Protein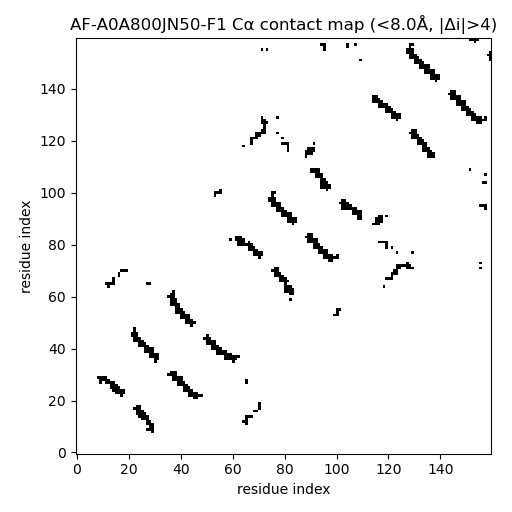 AF-A0A800JN50-F1 (afdb_monomer)

Structure (mmCIF, N/CA/C/O backbone):
data_AF-A0A800JN50-F1
#
_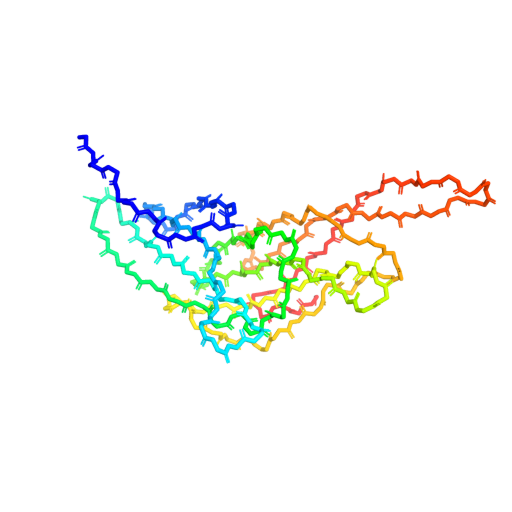entry.id   AF-A0A800JN50-F1
#
loop_
_atom_site.group_PDB
_atom_site.id
_atom_site.type_symbol
_atom_site.label_atom_id
_atom_site.label_alt_id
_atom_site.label_comp_id
_atom_site.label_asym_id
_atom_site.label_entity_id
_atom_site.label_seq_id
_atom_site.pdbx_PDB_ins_code
_atom_site.Cartn_x
_atom_site.Cartn_y
_atom_site.Cartn_z
_atom_site.occupancy
_atom_site.B_iso_or_equiv
_atom_site.auth_seq_id
_atom_site.auth_comp_id
_atom_site.auth_asym_id
_atom_site.auth_atom_id
_atom_site.pdbx_PDB_model_num
ATOM 1 N N . MET A 1 1 ? -18.876 20.466 10.904 1.00 34.19 1 MET A N 1
ATOM 2 C CA . MET A 1 1 ? -17.703 20.991 10.174 1.00 34.19 1 MET A CA 1
ATOM 3 C C . MET A 1 1 ? -16.482 20.640 11.013 1.00 34.19 1 MET A C 1
ATOM 5 O O . MET A 1 1 ? -16.333 21.208 12.085 1.00 34.19 1 MET A O 1
ATOM 9 N N . HIS A 1 2 ? -15.712 19.617 10.631 1.00 40.81 2 HIS A N 1
ATOM 10 C CA . HIS A 1 2 ? -14.492 19.256 11.362 1.00 40.81 2 HIS A CA 1
ATOM 11 C C . HIS A 1 2 ? -13.412 20.302 11.062 1.00 40.81 2 HIS A C 1
ATOM 13 O O . HIS A 1 2 ? -13.199 20.642 9.900 1.00 40.81 2 HIS A O 1
ATOM 19 N N . GLN A 1 3 ? -12.790 20.852 12.107 1.00 30.75 3 GLN A N 1
ATOM 20 C CA . GLN A 1 3 ? -11.664 21.777 11.963 1.00 30.75 3 GLN A CA 1
ATOM 21 C C . GLN A 1 3 ? -10.486 21.074 11.266 1.00 30.75 3 GLN A C 1
ATOM 23 O O . GLN A 1 3 ? -10.271 19.883 11.505 1.00 30.75 3 GLN A O 1
ATOM 28 N N . PRO A 1 4 ? -9.708 21.778 10.424 1.00 38.72 4 PRO A N 1
ATOM 29 C CA . PRO A 1 4 ? -8.518 21.203 9.818 1.00 38.72 4 PRO A CA 1
ATOM 30 C C . PRO A 1 4 ? -7.469 20.943 10.904 1.00 38.72 4 PRO A C 1
ATOM 32 O O . PRO A 1 4 ? -6.980 21.870 11.545 1.00 38.72 4 PRO A O 1
ATOM 35 N N . SER A 1 5 ? -7.111 19.677 11.113 1.00 47.56 5 SER A N 1
ATOM 36 C CA . SER A 1 5 ? -5.896 19.328 11.845 1.00 47.56 5 SER A CA 1
ATOM 37 C C . SER A 1 5 ? -4.694 19.717 10.987 1.00 47.56 5 SER A C 1
ATOM 39 O O . SER A 1 5 ? -4.564 19.233 9.864 1.00 47.56 5 SER A O 1
ATOM 41 N N . SER A 1 6 ? -3.834 20.598 11.493 1.00 42.84 6 SER A N 1
ATOM 42 C CA . SER A 1 6 ? -2.579 20.960 10.836 1.00 42.84 6 SER A CA 1
ATOM 43 C C . SER A 1 6 ? -1.660 19.739 10.756 1.00 42.84 6 SER A C 1
ATOM 45 O O . SER A 1 6 ? -1.323 19.138 11.779 1.00 42.84 6 SER A O 1
ATOM 47 N N . PHE A 1 7 ? -1.264 19.366 9.541 1.00 53.50 7 PHE A N 1
ATOM 48 C CA . PHE A 1 7 ? -0.287 18.310 9.299 1.00 53.50 7 PHE A CA 1
ATOM 49 C C . PHE A 1 7 ? 1.111 18.940 9.275 1.00 53.50 7 PHE A C 1
ATOM 51 O O . PHE A 1 7 ? 1.531 19.516 8.272 1.00 53.50 7 PHE A O 1
ATOM 58 N N . ASP A 1 8 ? 1.815 18.903 10.408 1.00 48.47 8 ASP A N 1
ATOM 59 C CA . ASP A 1 8 ? 3.177 19.436 10.499 1.00 48.47 8 ASP A CA 1
ATOM 60 C C . ASP A 1 8 ? 4.146 18.614 9.631 1.00 48.47 8 ASP A C 1
ATOM 62 O O . ASP A 1 8 ? 4.445 17.453 9.926 1.00 48.47 8 ASP A O 1
ATOM 66 N N . GLY A 1 9 ? 4.678 19.254 8.584 1.00 44.41 9 GLY A N 1
ATOM 67 C CA . GLY A 1 9 ? 5.861 18.797 7.844 1.00 44.41 9 GLY A CA 1
ATOM 68 C C . GLY A 1 9 ? 5.618 17.978 6.571 1.00 44.41 9 GLY A C 1
ATOM 69 O O . GLY A 1 9 ? 6.562 17.366 6.067 1.00 44.41 9 GLY A O 1
ATOM 70 N N . ASP A 1 10 ? 4.399 17.954 6.030 1.00 49.19 10 ASP A N 1
ATOM 71 C CA . ASP A 1 10 ? 4.051 17.068 4.915 1.00 49.19 10 ASP A CA 1
ATOM 72 C C . ASP A 1 10 ? 4.730 17.447 3.587 1.00 49.19 10 ASP A C 1
ATOM 74 O O . ASP A 1 10 ? 4.344 18.376 2.880 1.00 49.19 10 ASP A O 1
ATOM 78 N N . ARG A 1 11 ? 5.702 16.623 3.182 1.00 48.50 11 ARG A N 1
ATOM 79 C CA . ARG A 1 11 ? 6.005 16.370 1.761 1.00 48.50 11 ARG A CA 1
ATOM 80 C C . ARG A 1 11 ? 5.261 15.134 1.226 1.00 48.50 11 ARG A C 1
ATOM 82 O O . ARG A 1 11 ? 5.630 14.596 0.186 1.00 48.50 11 ARG A O 1
ATOM 89 N N . GLY A 1 12 ? 4.230 14.662 1.932 1.00 54.44 12 GLY A N 1
ATOM 90 C CA . GLY A 1 12 ? 3.439 13.492 1.559 1.00 54.44 12 GLY A CA 1
ATOM 91 C C . GLY A 1 12 ? 2.145 13.873 0.845 1.00 54.44 12 GLY A C 1
ATOM 92 O O . GLY A 1 12 ? 1.345 14.648 1.352 1.00 54.44 12 GLY A O 1
ATOM 93 N N . ARG A 1 13 ? 1.901 13.299 -0.332 1.00 63.53 13 ARG A N 1
ATOM 94 C CA . ARG A 1 13 ? 0.569 13.305 -0.957 1.00 63.53 13 ARG A CA 1
ATOM 95 C C . ARG A 1 13 ? -0.395 12.519 -0.053 1.00 63.53 13 ARG A C 1
ATOM 97 O O . ARG A 1 13 ? -0.112 11.363 0.256 1.00 63.53 13 ARG A O 1
ATOM 104 N N . LEU A 1 14 ? -1.512 13.128 0.337 1.00 74.06 14 LEU A N 1
ATOM 105 C CA . LEU A 1 14 ? -2.569 12.495 1.134 1.00 74.06 14 LEU A CA 1
ATOM 106 C C . LEU A 1 14 ? -3.312 11.422 0.324 1.00 74.06 14 LEU A C 1
ATOM 108 O O . LEU A 1 14 ? -3.547 11.593 -0.873 1.00 74.06 14 LEU A O 1
ATOM 112 N N . TYR A 1 15 ? -3.714 10.337 0.985 1.00 79.62 15 TYR A N 1
ATOM 113 C CA . TYR A 1 15 ? -4.561 9.294 0.404 1.00 79.62 15 TYR A CA 1
ATOM 114 C C . TYR A 1 15 ? -5.738 8.967 1.318 1.00 79.62 15 TYR A C 1
ATOM 116 O O . TYR A 1 15 ? -5.580 8.890 2.539 1.00 79.62 15 TYR A O 1
ATOM 124 N N . VAL A 1 16 ? -6.906 8.754 0.710 1.00 83.56 16 VAL A N 1
ATOM 125 C CA . VAL A 1 16 ? -8.137 8.362 1.399 1.00 83.56 16 VAL A CA 1
ATOM 126 C C . VAL A 1 16 ? -8.676 7.076 0.789 1.00 83.56 16 VAL A C 1
ATOM 128 O O . VAL A 1 16 ? -8.695 6.928 -0.432 1.00 83.56 16 VAL A O 1
ATOM 131 N N . THR A 1 17 ? -9.101 6.139 1.636 1.00 84.75 17 THR A N 1
ATOM 132 C CA . THR A 1 17 ? -9.757 4.897 1.200 1.00 84.75 17 THR A CA 1
ATOM 133 C C . THR A 1 17 ? -10.814 4.451 2.197 1.00 84.75 17 THR A C 1
ATOM 135 O O . THR A 1 17 ? -10.694 4.715 3.397 1.00 84.75 17 THR A O 1
ATOM 138 N N . ASP A 1 18 ? -11.837 3.765 1.703 1.00 84.69 18 ASP A N 1
ATOM 139 C CA . ASP A 1 18 ? -12.938 3.266 2.519 1.00 84.69 18 ASP A CA 1
ATOM 140 C C . ASP A 1 18 ? -12.509 2.078 3.385 1.00 84.69 18 ASP A C 1
ATOM 142 O O . A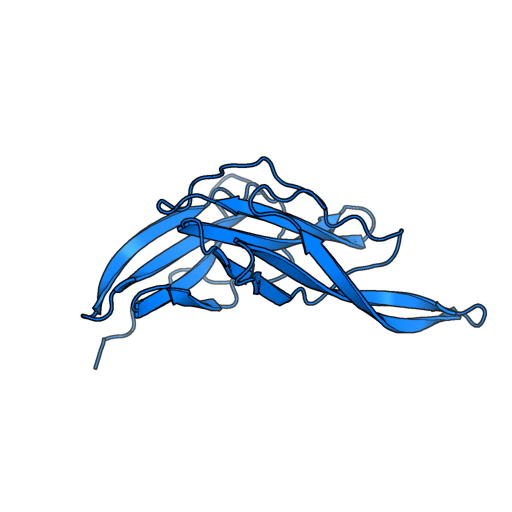SP A 1 18 ? -11.669 1.249 3.012 1.00 84.69 18 ASP A O 1
ATOM 146 N N . VAL A 1 19 ? -13.146 1.953 4.547 1.00 82.50 19 VAL A N 1
ATOM 147 C CA . VAL A 1 19 ? -13.014 0.785 5.421 1.00 82.50 19 VAL A CA 1
ATOM 148 C C . VAL A 1 19 ? -14.227 -0.126 5.233 1.00 82.50 19 VAL A C 1
ATOM 150 O O . VAL A 1 19 ? -15.374 0.320 5.238 1.00 82.50 19 VAL A O 1
ATOM 153 N N . THR A 1 20 ? -13.999 -1.436 5.102 1.00 76.94 20 THR A N 1
ATOM 154 C CA . THR A 1 20 ? -15.093 -2.419 5.080 1.00 76.94 20 THR A CA 1
ATOM 155 C C . THR A 1 20 ? -15.929 -2.309 6.357 1.00 76.94 20 THR A C 1
ATOM 157 O O . THR A 1 20 ? -15.391 -2.409 7.458 1.00 76.94 20 THR A O 1
ATOM 160 N N . GLY A 1 21 ? -17.244 -2.140 6.207 1.00 77.06 21 GLY A N 1
ATOM 161 C CA . GLY A 1 21 ? -18.163 -1.915 7.330 1.00 77.06 21 GLY A CA 1
ATOM 162 C C . GLY A 1 21 ? -18.426 -0.438 7.650 1.00 77.06 21 GLY A C 1
ATOM 163 O O . GLY A 1 21 ? -19.182 -0.161 8.574 1.00 77.06 21 GLY A O 1
ATOM 164 N N . GLY A 1 22 ? -17.853 0.490 6.876 1.00 84.25 22 GLY A N 1
ATOM 165 C CA . GLY A 1 22 ? -18.070 1.932 6.995 1.00 84.25 22 GLY A CA 1
ATOM 166 C C . GLY A 1 22 ? -16.867 2.680 7.571 1.00 84.25 22 GLY A C 1
ATOM 167 O O . GLY A 1 22 ? -15.979 2.090 8.191 1.00 84.25 22 GLY A O 1
ATOM 168 N N . GLY A 1 23 ? -16.855 3.999 7.368 1.00 89.50 23 GLY A N 1
ATOM 169 C CA . GLY A 1 23 ? -15.731 4.865 7.721 1.00 89.50 23 GLY A CA 1
ATOM 170 C C . GLY A 1 23 ? -14.639 4.914 6.645 1.00 89.50 23 GLY A C 1
ATOM 171 O O . GLY A 1 23 ? -14.773 4.324 5.573 1.00 89.50 23 GLY A O 1
ATOM 172 N N . PHE A 1 24 ? -13.550 5.624 6.934 1.00 90.25 24 PHE A N 1
ATOM 173 C CA . PHE A 1 24 ? -12.461 5.872 5.985 1.00 90.25 24 PHE A CA 1
ATOM 174 C C . PHE A 1 24 ? -11.101 5.979 6.685 1.00 90.25 24 PHE A C 1
ATOM 176 O O . PHE A 1 24 ? -11.002 6.244 7.884 1.00 90.25 24 PHE A O 1
ATOM 183 N N . LEU A 1 25 ? -10.032 5.761 5.926 1.00 89.50 25 LEU A N 1
ATOM 184 C CA . LEU A 1 25 ? -8.654 6.005 6.345 1.00 89.50 25 LEU A CA 1
ATOM 185 C C . LEU A 1 25 ? -8.148 7.289 5.700 1.00 89.50 25 LEU A C 1
ATOM 187 O O . LEU A 1 25 ? -8.367 7.488 4.512 1.00 89.50 25 LEU A O 1
ATOM 191 N N . VAL A 1 26 ? -7.417 8.106 6.453 1.00 89.12 26 VAL A N 1
ATOM 192 C CA . VAL A 1 26 ? -6.570 9.188 5.932 1.00 89.12 26 VAL A CA 1
ATOM 193 C C . VAL A 1 26 ? -5.129 8.792 6.181 1.00 89.12 26 VAL A C 1
ATOM 195 O O . VAL A 1 26 ? -4.785 8.443 7.310 1.00 89.12 26 VAL A O 1
ATOM 198 N N . ILE A 1 27 ? -4.301 8.814 5.142 1.00 86.25 27 ILE A N 1
ATOM 199 C CA . ILE A 1 27 ? -2.942 8.274 5.181 1.00 86.25 27 ILE A CA 1
ATOM 200 C C . ILE A 1 27 ? -1.970 9.278 4.572 1.00 86.25 27 ILE A C 1
ATOM 202 O O . ILE A 1 27 ? -2.251 9.875 3.531 1.00 86.25 27 ILE A O 1
ATOM 206 N N . TRP A 1 28 ? -0.816 9.431 5.212 1.00 84.88 28 TRP A N 1
ATOM 207 C CA . TRP A 1 28 ? 0.282 10.267 4.747 1.00 84.88 28 TRP A CA 1
ATOM 208 C C . TRP A 1 28 ? 1.630 9.632 5.091 1.00 84.88 28 TRP A C 1
ATOM 210 O O . TRP A 1 28 ? 1.743 8.741 5.936 1.00 84.88 28 TRP A O 1
ATOM 220 N N . THR A 1 29 ? 2.673 10.079 4.403 1.00 81.75 29 THR A N 1
ATOM 221 C CA . THR A 1 29 ? 4.051 9.638 4.624 1.00 81.75 29 THR A CA 1
ATOM 222 C C . THR A 1 29 ? 4.831 10.705 5.366 1.00 81.75 29 THR A C 1
ATOM 224 O O . THR A 1 29 ? 4.783 11.871 4.977 1.00 81.75 29 THR A O 1
ATOM 227 N N . LYS A 1 30 ? 5.623 10.300 6.357 1.00 81.62 30 LYS A N 1
ATOM 228 C CA . LYS A 1 30 ? 6.492 11.200 7.114 1.00 81.62 30 LYS A CA 1
ATOM 229 C C . LYS A 1 30 ? 7.909 10.611 7.210 1.00 81.62 30 LYS A C 1
ATOM 231 O O . LYS A 1 30 ? 8.039 9.439 7.578 1.00 81.62 30 LYS A O 1
ATOM 236 N N . PRO A 1 31 ? 8.959 11.387 6.883 1.00 80.62 31 PRO A N 1
ATOM 237 C CA . PRO A 1 31 ? 10.339 11.019 7.189 1.00 80.62 31 PRO A CA 1
ATOM 238 C C . PRO A 1 31 ? 10.554 10.903 8.700 1.00 80.62 31 PRO A C 1
ATOM 240 O O . PRO A 1 31 ? 10.029 11.710 9.471 1.00 80.62 31 PRO A O 1
ATOM 243 N N . GLU A 1 32 ? 11.337 9.921 9.129 1.00 82.69 32 GLU A N 1
ATOM 244 C CA . GLU A 1 32 ? 11.709 9.781 10.536 1.00 82.69 32 GLU A CA 1
ATOM 245 C C . GLU A 1 32 ? 12.932 10.634 10.868 1.00 82.69 32 GLU A C 1
ATOM 247 O O . GLU A 1 32 ? 13.909 10.685 10.123 1.00 82.69 32 GLU A O 1
ATOM 252 N N . TYR A 1 33 ? 12.895 11.313 12.013 1.00 81.94 33 TYR A N 1
ATOM 253 C CA . TYR A 1 33 ? 14.008 12.161 12.426 1.00 81.94 33 TYR A CA 1
ATOM 254 C C . TYR A 1 33 ? 15.245 11.316 12.757 1.00 81.94 33 TYR A C 1
ATOM 256 O O . TYR A 1 33 ? 15.168 10.366 13.537 1.00 81.94 33 TYR A O 1
ATOM 264 N N . GLY A 1 34 ? 16.390 11.683 12.176 1.00 83.31 34 GLY A N 1
ATOM 265 C CA . GLY A 1 34 ? 17.659 10.984 12.391 1.00 83.31 34 GLY A CA 1
ATOM 266 C C . GLY A 1 34 ? 17.760 9.618 11.704 1.00 83.31 34 GLY A C 1
ATOM 267 O O . GLY A 1 34 ? 18.650 8.844 12.048 1.00 83.31 34 GLY A O 1
ATOM 268 N N . GLN A 1 35 ? 16.864 9.304 10.763 1.00 80.50 35 GLN A N 1
ATOM 269 C CA . GLN A 1 35 ? 16.908 8.072 9.976 1.00 80.50 35 GLN A CA 1
ATOM 270 C C . GLN A 1 35 ? 16.637 8.371 8.499 1.00 80.50 35 GLN A C 1
ATOM 272 O O . GLN A 1 35 ? 15.759 9.165 8.175 1.00 80.50 35 GLN A O 1
ATOM 277 N N . ASP A 1 36 ? 17.312 7.657 7.600 1.00 79.12 36 ASP A N 1
ATOM 278 C CA . ASP A 1 36 ? 17.035 7.708 6.158 1.00 79.12 36 ASP A CA 1
ATOM 279 C C . ASP A 1 36 ? 15.866 6.780 5.790 1.00 79.12 36 ASP A C 1
ATOM 281 O O . ASP A 1 36 ? 15.976 5.925 4.912 1.00 79.12 36 ASP A O 1
ATOM 285 N N . VAL A 1 37 ? 14.748 6.896 6.517 1.00 80.25 37 VAL A N 1
ATOM 286 C CA . VAL A 1 37 ? 13.536 6.104 6.275 1.00 80.25 37 VAL A CA 1
ATOM 287 C C . VAL A 1 37 ? 12.280 6.963 6.318 1.00 80.25 37 VAL A C 1
ATOM 289 O O . VAL A 1 37 ? 12.154 7.910 7.096 1.00 80.25 37 VAL A O 1
ATOM 292 N N . VAL A 1 38 ? 11.304 6.573 5.505 1.00 79.94 38 VAL A N 1
ATOM 293 C CA . VAL A 1 38 ? 9.954 7.135 5.505 1.00 79.94 38 VAL A CA 1
ATOM 294 C C . VAL A 1 38 ? 8.977 6.096 6.039 1.00 79.94 38 VAL A C 1
ATOM 296 O O . VAL A 1 38 ? 8.993 4.941 5.606 1.00 79.94 38 VAL A O 1
ATOM 299 N N . ASN A 1 39 ? 8.100 6.523 6.950 1.00 86.00 39 ASN A N 1
ATOM 300 C CA . ASN A 1 39 ? 7.017 5.707 7.489 1.00 86.00 39 ASN A CA 1
ATOM 301 C C . ASN A 1 39 ? 5.643 6.252 7.105 1.00 86.00 39 ASN A C 1
ATOM 303 O O . ASN A 1 39 ? 5.478 7.429 6.777 1.00 86.00 39 ASN A O 1
ATOM 307 N N . LEU A 1 40 ? 4.647 5.367 7.141 1.00 87.50 40 LEU A N 1
ATOM 308 C CA . LEU A 1 40 ? 3.252 5.731 6.928 1.00 87.50 40 LEU A CA 1
ATOM 309 C C . LEU A 1 40 ? 2.577 5.996 8.256 1.00 87.50 40 LEU A C 1
ATOM 311 O O . LEU A 1 40 ? 2.656 5.192 9.188 1.00 87.50 40 LEU A O 1
ATOM 315 N N . TYR A 1 41 ? 1.841 7.089 8.282 1.00 87.81 41 TYR A N 1
ATOM 316 C CA . TYR A 1 41 ? 0.969 7.470 9.367 1.00 87.81 41 TYR A CA 1
ATOM 317 C C . TYR A 1 41 ? -0.447 7.540 8.832 1.00 87.81 41 TYR A C 1
ATOM 319 O O . TYR A 1 41 ? -0.674 7.810 7.651 1.00 87.81 41 TYR A O 1
ATOM 327 N N . GLY A 1 42 ? -1.407 7.276 9.703 1.00 89.69 42 GLY A N 1
ATOM 328 C CA . GLY A 1 42 ? -2.789 7.429 9.319 1.00 89.69 42 GLY A CA 1
ATOM 329 C C . GLY A 1 42 ? -3.724 7.612 10.490 1.00 89.69 42 GLY A C 1
ATOM 330 O O . GLY A 1 42 ? -3.405 7.291 11.638 1.00 89.69 42 GLY A O 1
ATOM 331 N N . LYS A 1 43 ? -4.907 8.111 10.155 1.00 92.31 43 LYS A N 1
ATOM 332 C CA . LYS A 1 43 ? -6.081 8.128 11.016 1.00 92.31 43 LYS A CA 1
ATOM 333 C C . LYS A 1 43 ? -7.161 7.265 10.389 1.00 92.31 43 LYS A C 1
ATOM 335 O O . LYS A 1 43 ? -7.424 7.361 9.193 1.00 92.31 43 LYS A O 1
ATOM 340 N N . LYS A 1 44 ? -7.781 6.419 11.199 1.00 91.56 44 LYS A N 1
ATOM 341 C CA . LYS A 1 44 ? -8.985 5.674 10.854 1.00 91.56 44 LYS A CA 1
ATOM 342 C C . LYS A 1 44 ? -10.176 6.363 11.499 1.00 91.56 44 LYS A C 1
ATOM 344 O O . LYS A 1 44 ? -10.187 6.500 12.719 1.00 91.56 44 LYS A O 1
ATOM 349 N N . TYR A 1 45 ? -11.158 6.717 10.687 1.00 93.12 45 TYR A N 1
ATOM 350 C CA . TYR A 1 45 ? -12.453 7.230 11.108 1.00 93.12 45 TYR A CA 1
ATOM 351 C C . TYR A 1 45 ? -13.495 6.125 10.951 1.00 93.12 45 TYR A C 1
ATOM 353 O O . TYR A 1 45 ? -13.537 5.472 9.907 1.00 93.12 45 TYR A O 1
ATOM 361 N N . ASP A 1 46 ? -14.306 5.879 11.977 1.00 89.94 46 ASP A N 1
ATOM 362 C CA . ASP A 1 46 ? -15.476 5.004 11.854 1.00 89.94 46 ASP A CA 1
ATOM 363 C C . ASP A 1 46 ? -16.675 5.740 11.221 1.00 89.94 46 ASP A C 1
ATOM 365 O O . ASP A 1 46 ? -16.603 6.929 10.906 1.00 89.94 46 ASP A O 1
ATOM 369 N N . GLY A 1 47 ? -17.791 5.033 11.007 1.00 88.44 47 GLY A N 1
ATOM 370 C CA . GLY A 1 47 ? -19.007 5.620 10.424 1.00 88.44 47 GLY A CA 1
ATOM 371 C C . GLY A 1 47 ? -19.673 6.706 11.282 1.00 88.44 47 GLY A C 1
ATOM 372 O O . GLY A 1 47 ? -20.527 7.428 10.777 1.00 88.44 47 GLY A O 1
ATOM 373 N N . PHE A 1 48 ? -19.277 6.838 12.550 1.00 88.88 48 PHE A N 1
ATOM 374 C CA . PHE A 1 48 ? -19.754 7.857 13.487 1.00 88.88 48 PHE A CA 1
ATOM 375 C C . PHE A 1 48 ? -18.745 9.004 13.668 1.00 88.88 48 PHE A C 1
ATOM 377 O O . PHE A 1 48 ? -19.019 9.952 14.401 1.00 88.88 48 PHE A O 1
ATOM 384 N N . GLY A 1 49 ? -17.595 8.942 12.986 1.00 85.56 49 GLY A N 1
ATOM 385 C CA . GLY A 1 49 ? -16.537 9.948 13.042 1.00 85.56 49 GLY A CA 1
ATOM 386 C C . GLY A 1 49 ? -15.532 9.767 14.181 1.00 85.56 49 GLY A C 1
ATOM 387 O O . GLY A 1 49 ? -14.678 10.637 14.356 1.00 85.56 49 GLY A O 1
ATOM 388 N N . SER A 1 50 ? -15.577 8.667 14.940 1.00 91.88 50 SER A N 1
ATOM 389 C CA . SER A 1 50 ? -14.566 8.392 15.968 1.00 91.88 50 SER A CA 1
ATOM 390 C C . SER A 1 50 ? -13.225 8.095 15.306 1.00 91.88 50 SER A C 1
ATOM 392 O O . SER A 1 50 ? -13.154 7.274 14.387 1.00 91.88 50 SER A O 1
ATOM 394 N N . GLU A 1 51 ? -12.155 8.734 15.782 1.00 93.62 51 GLU A N 1
ATOM 395 C CA . GLU A 1 51 ? -10.824 8.601 15.189 1.00 93.62 51 GLU A CA 1
ATOM 396 C C . GLU A 1 51 ? -9.878 7.706 15.999 1.00 93.62 51 GLU A C 1
ATOM 398 O O . GLU A 1 51 ? -9.915 7.654 17.227 1.00 93.62 51 GLU A O 1
ATOM 403 N N . SER A 1 52 ? -8.988 7.009 15.295 1.00 91.62 52 SER A N 1
ATOM 404 C CA . SER A 1 52 ? -7.866 6.274 15.883 1.00 91.62 52 SER A CA 1
ATOM 405 C C . SER A 1 52 ? -6.628 6.385 14.998 1.00 91.62 52 SER A C 1
ATOM 407 O O . SER A 1 52 ? -6.707 6.236 13.778 1.00 91.62 52 SER A O 1
ATOM 409 N N . SER A 1 53 ? -5.473 6.649 15.605 1.00 93.38 53 SER A N 1
ATOM 410 C CA . SER A 1 53 ? -4.209 6.819 14.880 1.00 93.38 53 SER A CA 1
ATOM 411 C C . SER A 1 53 ? -3.461 5.498 14.731 1.00 93.38 53 SER A C 1
ATOM 413 O O . SER A 1 53 ? -3.503 4.638 15.613 1.00 93.38 53 SER A O 1
ATOM 415 N N . PHE A 1 54 ? -2.721 5.346 13.636 1.00 91.25 54 PHE A N 1
ATOM 416 C CA . PHE A 1 54 ? -1.844 4.203 13.408 1.00 91.25 54 PHE A CA 1
ATOM 417 C C . PHE A 1 54 ? -0.557 4.601 12.681 1.00 91.25 54 PHE A C 1
ATOM 419 O O . PHE A 1 54 ? -0.469 5.647 12.037 1.00 91.25 54 PHE A O 1
ATOM 426 N N . LYS A 1 55 ? 0.442 3.720 12.784 1.00 91.00 55 LYS A N 1
ATOM 427 C CA . LYS A 1 55 ? 1.721 3.807 12.079 1.00 91.00 55 LYS A CA 1
ATOM 428 C C . LYS A 1 55 ? 2.037 2.465 11.421 1.00 91.00 55 LYS A C 1
ATOM 430 O O . LYS A 1 55 ? 1.929 1.421 12.078 1.00 91.00 55 LYS A O 1
ATOM 435 N N . VAL A 1 56 ? 2.461 2.510 10.160 1.00 89.12 56 VAL A N 1
ATOM 436 C CA . VAL A 1 56 ? 3.035 1.373 9.432 1.00 89.12 56 VAL A CA 1
ATOM 437 C C . VAL A 1 56 ? 4.511 1.654 9.180 1.00 89.12 56 VAL A C 1
ATOM 439 O O . VAL A 1 56 ? 4.867 2.630 8.516 1.00 89.12 56 VAL A O 1
ATOM 442 N N . ASP A 1 57 ? 5.357 0.776 9.715 1.00 86.25 57 ASP A N 1
ATOM 443 C CA . ASP A 1 57 ? 6.804 0.833 9.534 1.00 86.25 57 ASP A CA 1
ATOM 444 C C . ASP A 1 57 ? 7.156 0.365 8.116 1.00 86.25 57 ASP A C 1
ATOM 446 O O . ASP A 1 57 ? 7.368 -0.822 7.838 1.00 86.25 57 ASP A O 1
ATOM 450 N N . LEU A 1 58 ? 7.166 1.324 7.192 1.00 78.88 58 LEU A N 1
ATOM 451 C CA . LEU A 1 58 ? 7.510 1.110 5.794 1.00 78.88 58 LEU A CA 1
ATOM 452 C C . LEU A 1 58 ? 8.988 0.836 5.603 1.00 78.88 58 LEU A C 1
ATOM 454 O O . LEU A 1 58 ? 9.289 0.359 4.519 1.00 78.88 58 LEU A O 1
ATOM 458 N N . ASN A 1 59 ? 9.866 1.168 6.575 1.00 74.75 59 ASN A N 1
ATOM 459 C CA . ASN A 1 59 ? 11.347 1.244 6.517 1.00 74.75 59 ASN A CA 1
ATOM 460 C C . ASN A 1 59 ? 11.899 1.332 5.088 1.00 74.75 59 ASN A C 1
ATOM 462 O O . ASN A 1 59 ? 12.711 0.499 4.682 1.00 74.75 59 ASN A O 1
ATOM 466 N N . SER A 1 60 ? 11.335 2.236 4.300 1.00 74.00 60 SER A N 1
ATOM 467 C CA . SER A 1 60 ? 11.659 2.419 2.896 1.00 74.00 60 SER A CA 1
ATOM 468 C C . SER A 1 60 ? 12.509 3.662 2.820 1.00 74.00 60 SER A C 1
ATOM 470 O O . SER A 1 60 ? 12.142 4.676 3.419 1.00 74.00 60 SER A O 1
ATOM 472 N N . ASN A 1 61 ? 13.632 3.580 2.114 1.00 68.25 61 ASN A N 1
ATOM 473 C CA . ASN A 1 61 ? 14.553 4.704 2.083 1.00 68.25 61 ASN A CA 1
ATOM 474 C C . ASN A 1 61 ? 13.915 5.888 1.341 1.00 68.25 61 ASN A C 1
ATOM 476 O O . ASN A 1 61 ? 14.080 7.017 1.779 1.00 68.25 61 ASN A O 1
ATOM 480 N N . PHE A 1 62 ? 13.110 5.639 0.293 1.00 64.62 62 PHE A N 1
ATOM 481 C CA . PHE A 1 62 ? 12.445 6.683 -0.501 1.00 64.62 62 PHE A CA 1
ATOM 482 C C . PHE A 1 62 ? 11.216 6.137 -1.265 1.00 64.62 62 PHE A C 1
ATOM 484 O O . PHE A 1 62 ? 11.342 5.738 -2.429 1.00 64.62 62 PHE A O 1
ATOM 491 N N . PRO A 1 63 ? 10.005 6.104 -0.673 1.00 62.09 63 PRO A N 1
ATOM 492 C CA . PRO A 1 63 ? 8.800 5.855 -1.450 1.00 62.09 63 PRO A CA 1
ATOM 493 C C . PRO A 1 63 ? 8.566 7.046 -2.389 1.00 62.09 63 PRO A C 1
ATOM 495 O O . PRO A 1 63 ? 8.358 8.175 -1.953 1.00 62.09 63 PRO A O 1
ATOM 498 N N . ASN A 1 64 ? 8.606 6.787 -3.694 1.00 66.75 64 ASN A N 1
ATOM 499 C CA . ASN A 1 64 ? 8.472 7.818 -4.732 1.00 66.75 64 ASN A CA 1
ATOM 500 C C . ASN A 1 64 ? 7.004 8.145 -5.055 1.00 66.75 64 ASN A C 1
ATOM 502 O O . ASN A 1 64 ? 6.695 9.013 -5.870 1.00 66.75 64 ASN A O 1
ATOM 506 N N . THR A 1 65 ? 6.082 7.403 -4.446 1.00 66.62 65 THR A N 1
ATOM 507 C CA . THR A 1 65 ? 4.638 7.535 -4.620 1.00 66.62 65 THR A CA 1
ATOM 508 C C . THR A 1 65 ? 3.951 7.476 -3.270 1.00 66.62 65 THR A C 1
ATOM 510 O O . THR A 1 65 ? 4.441 6.812 -2.355 1.00 66.62 65 THR A O 1
ATOM 513 N N . THR A 1 66 ? 2.757 8.059 -3.180 1.00 71.81 66 THR A N 1
ATOM 514 C CA . THR A 1 66 ? 1.845 7.761 -2.075 1.00 71.81 66 THR A CA 1
ATOM 515 C C . THR A 1 66 ? 1.535 6.275 -2.060 1.00 71.81 66 THR A C 1
ATOM 517 O O . THR A 1 66 ? 1.099 5.740 -3.082 1.00 71.81 66 THR A O 1
ATOM 520 N N . PRO A 1 67 ? 1.744 5.593 -0.935 1.00 84.00 67 PRO A N 1
ATOM 521 C CA . PRO A 1 67 ? 1.307 4.221 -0.786 1.00 84.00 67 PRO A CA 1
ATOM 522 C C . PRO A 1 67 ? -0.220 4.140 -0.847 1.00 84.00 67 PRO A C 1
ATOM 524 O O . PRO A 1 67 ? -0.912 4.968 -0.255 1.00 84.00 67 PRO A O 1
ATOM 527 N N . VAL A 1 68 ? -0.745 3.141 -1.548 1.00 87.44 68 VAL A N 1
ATOM 528 C CA . VAL A 1 68 ? -2.190 2.917 -1.680 1.00 87.44 68 VAL A CA 1
ATOM 529 C C . VAL A 1 68 ? -2.590 1.614 -0.998 1.00 87.44 68 VAL A C 1
ATOM 531 O O . VAL A 1 68 ? -1.802 0.670 -0.901 1.00 87.44 68 VAL A O 1
ATOM 534 N N . PHE A 1 69 ? -3.814 1.582 -0.475 1.00 90.62 69 PHE A N 1
ATOM 535 C CA . PHE A 1 69 ? -4.328 0.485 0.342 1.00 90.62 69 PHE A CA 1
ATOM 536 C C . PHE A 1 69 ? -5.613 -0.087 -0.249 1.00 90.62 69 PHE A C 1
ATOM 538 O O . PHE A 1 69 ? -6.466 0.658 -0.728 1.00 90.62 69 PHE A O 1
ATOM 545 N N . ALA A 1 70 ? -5.798 -1.398 -0.108 1.00 91.88 70 ALA A N 1
ATOM 546 C CA . ALA A 1 70 ? -7.098 -2.040 -0.279 1.00 91.88 70 ALA A CA 1
ATOM 547 C C . ALA A 1 70 ? -7.455 -2.891 0.946 1.00 91.88 70 ALA A C 1
ATOM 549 O O . ALA A 1 70 ? -6.593 -3.628 1.440 1.00 91.88 70 ALA A O 1
ATOM 550 N N . PRO A 1 71 ? -8.711 -2.847 1.423 1.00 91.38 71 PRO A N 1
ATOM 551 C CA . PRO A 1 71 ? -9.179 -3.777 2.440 1.00 91.38 71 PRO A CA 1
ATOM 552 C C . PRO A 1 71 ? -9.259 -5.205 1.882 1.00 91.38 71 PRO A C 1
ATOM 554 O O . PRO A 1 71 ? -9.554 -5.419 0.703 1.00 91.38 71 PRO A O 1
ATOM 557 N N . LEU A 1 72 ? -9.019 -6.190 2.748 1.00 91.31 72 LEU A N 1
ATOM 558 C CA . LEU A 1 72 ? -9.191 -7.609 2.434 1.00 91.31 72 LEU A CA 1
ATOM 559 C C . LEU A 1 72 ? -10.459 -8.164 3.079 1.00 91.31 72 LEU A C 1
ATOM 561 O O . LEU A 1 72 ? -10.760 -7.876 4.237 1.00 91.31 72 LEU A O 1
ATOM 565 N N . LYS A 1 73 ? -11.144 -9.070 2.373 1.00 89.88 73 LYS A N 1
ATOM 566 C CA . LYS A 1 73 ? -12.334 -9.769 2.890 1.00 89.88 73 LYS A CA 1
ATOM 567 C C . LYS A 1 73 ? -12.048 -10.577 4.160 1.00 89.88 73 LYS A C 1
ATOM 569 O O . LYS A 1 73 ? -12.904 -10.683 5.028 1.00 89.88 73 LYS A O 1
ATOM 574 N N . SER A 1 74 ? -10.833 -11.113 4.299 1.00 85.50 74 SER A N 1
ATOM 575 C CA . SER A 1 74 ? -10.382 -11.822 5.507 1.00 85.50 74 SER A CA 1
ATOM 576 C C . SER A 1 74 ? -10.162 -10.907 6.721 1.00 85.50 74 SER A C 1
ATOM 578 O O . SER A 1 74 ? -9.663 -11.364 7.749 1.00 85.50 74 SER A O 1
ATOM 580 N N . GLY A 1 75 ? -10.427 -9.608 6.580 1.00 87.94 75 GLY A N 1
ATOM 581 C CA . GLY A 1 75 ? -9.884 -8.575 7.442 1.00 87.94 75 GLY A CA 1
ATOM 582 C C . GLY A 1 75 ? -8.433 -8.249 7.085 1.00 87.94 75 GLY A C 1
ATOM 583 O O . GLY A 1 75 ? -7.703 -9.040 6.477 1.00 87.94 75 GLY A O 1
ATOM 584 N N . GLY A 1 76 ? -8.016 -7.067 7.511 1.00 91.75 76 GLY A N 1
ATOM 585 C CA . GLY A 1 76 ? -6.730 -6.465 7.227 1.00 91.75 76 GLY A CA 1
ATOM 586 C C . GLY A 1 76 ? -6.742 -5.666 5.935 1.00 91.75 76 GLY A C 1
ATOM 587 O O . GLY A 1 76 ? -7.792 -5.329 5.386 1.00 91.75 76 GLY A O 1
ATOM 588 N N . TYR A 1 77 ? -5.539 -5.365 5.467 1.00 93.06 77 TYR A N 1
ATOM 589 C CA . TYR A 1 77 ? -5.318 -4.527 4.300 1.00 93.06 77 TYR A CA 1
ATOM 590 C C . TYR A 1 77 ? -4.131 -5.050 3.504 1.00 93.06 77 TYR A C 1
ATOM 592 O O . TYR A 1 77 ? -3.249 -5.709 4.055 1.00 93.06 77 TYR A O 1
ATOM 600 N N . VAL A 1 78 ? -4.073 -4.709 2.226 1.00 94.56 78 VAL A N 1
ATOM 601 C CA . VAL A 1 78 ? -2.838 -4.783 1.449 1.00 94.56 78 VAL A CA 1
ATOM 602 C C . VAL A 1 78 ? -2.392 -3.374 1.147 1.00 94.56 78 VAL A C 1
ATOM 604 O O . VAL A 1 78 ? -3.180 -2.557 0.680 1.00 94.56 78 VAL A O 1
ATOM 607 N N . LEU A 1 79 ? -1.127 -3.121 1.443 1.00 92.81 79 LEU A N 1
ATOM 608 C CA . LEU A 1 79 ? -0.426 -1.890 1.150 1.00 92.81 79 LEU A CA 1
ATOM 609 C C . LEU A 1 79 ? 0.440 -2.108 -0.088 1.00 92.81 79 LEU A C 1
ATOM 611 O O . LEU A 1 79 ? 1.140 -3.117 -0.147 1.00 92.81 79 LEU A O 1
ATOM 615 N N . VAL A 1 80 ? 0.424 -1.174 -1.037 1.00 92.00 80 VAL A N 1
ATOM 616 C CA . VAL A 1 80 ? 1.311 -1.171 -2.207 1.00 92.00 80 VAL A CA 1
ATOM 617 C C . VAL A 1 80 ? 1.964 0.204 -2.373 1.00 92.00 80 VAL A C 1
ATOM 619 O O . VAL A 1 80 ? 1.338 1.233 -2.120 1.00 92.00 80 VAL A O 1
ATOM 622 N N . TRP A 1 81 ? 3.234 0.232 -2.762 1.00 89.31 81 TRP A N 1
ATOM 623 C CA . TRP A 1 81 ? 3.999 1.462 -2.970 1.00 89.31 81 TRP A CA 1
ATOM 624 C C . TRP A 1 81 ? 5.088 1.254 -4.018 1.00 89.31 81 TRP A C 1
ATOM 626 O O . TRP A 1 81 ? 5.464 0.123 -4.326 1.00 89.31 81 TRP A O 1
ATOM 636 N N . VAL A 1 82 ? 5.598 2.354 -4.566 1.00 87.38 82 VAL A N 1
ATOM 637 C CA . VAL A 1 82 ? 6.749 2.350 -5.469 1.00 87.38 82 VAL A CA 1
ATOM 638 C C . VAL A 1 82 ? 7.989 2.783 -4.704 1.00 87.38 82 VAL A C 1
ATOM 640 O O . VAL A 1 82 ? 7.999 3.841 -4.073 1.00 87.38 82 VAL A O 1
ATOM 643 N N . GLU A 1 83 ? 9.056 2.003 -4.826 1.00 84.00 83 GLU A N 1
ATOM 644 C CA . GLU A 1 83 ? 10.398 2.411 -4.414 1.00 84.00 83 GLU A CA 1
ATOM 645 C C . GLU A 1 83 ? 11.262 2.625 -5.652 1.00 84.00 83 GLU A C 1
ATOM 647 O O . GLU A 1 83 ? 11.198 1.859 -6.621 1.00 84.00 83 GLU A O 1
ATOM 652 N N . GLU A 1 84 ? 12.087 3.667 -5.621 1.00 78.44 84 GLU A N 1
ATOM 653 C CA . GLU A 1 84 ? 13.164 3.831 -6.587 1.00 78.44 84 GLU A CA 1
ATOM 654 C C . GLU A 1 84 ? 14.448 3.226 -6.028 1.00 78.44 84 GLU A C 1
ATOM 656 O O . GLU A 1 84 ? 14.871 3.518 -4.914 1.00 78.44 84 GLU A O 1
ATOM 661 N N . THR A 1 85 ? 15.050 2.336 -6.810 1.00 69.31 85 THR A N 1
ATOM 662 C CA . THR A 1 85 ? 16.354 1.744 -6.498 1.00 69.31 85 THR A CA 1
ATOM 663 C C . THR A 1 85 ? 17.480 2.593 -7.089 1.00 69.31 85 THR A C 1
ATOM 665 O O . THR A 1 85 ? 17.257 3.358 -8.027 1.00 69.31 85 THR A O 1
ATOM 668 N N . ASN A 1 86 ? 18.713 2.387 -6.613 1.00 61.00 86 ASN A N 1
ATOM 669 C CA . ASN A 1 86 ? 19.918 3.138 -7.012 1.00 61.00 86 ASN A CA 1
ATOM 670 C C . ASN A 1 86 ? 20.211 3.173 -8.530 1.00 61.00 86 ASN A C 1
ATOM 672 O O . ASN A 1 86 ? 21.022 3.974 -8.975 1.00 61.00 86 ASN A O 1
ATOM 676 N N . LEU A 1 87 ? 19.564 2.325 -9.338 1.00 63.81 87 LEU A N 1
ATOM 677 C CA . LEU A 1 87 ? 19.680 2.318 -10.804 1.00 63.81 87 LEU A CA 1
ATOM 678 C C . LEU A 1 87 ? 18.557 3.107 -11.504 1.00 63.81 87 LEU A C 1
ATOM 680 O O . LEU A 1 87 ? 18.261 2.845 -12.670 1.00 63.81 87 LEU A O 1
ATOM 684 N N . ALA A 1 88 ? 17.873 4.006 -10.787 1.00 64.25 88 ALA A N 1
ATOM 685 C CA . ALA A 1 88 ? 16.678 4.715 -11.253 1.00 64.25 88 ALA A CA 1
ATOM 686 C C . ALA A 1 88 ? 15.598 3.762 -11.808 1.00 64.25 88 ALA A C 1
ATOM 688 O O . ALA A 1 88 ? 14.872 4.072 -12.764 1.00 64.25 88 ALA A O 1
ATOM 689 N N . LYS A 1 89 ? 15.533 2.547 -11.246 1.00 75.00 89 LYS A N 1
ATOM 690 C CA . LYS A 1 89 ? 14.494 1.559 -11.542 1.00 75.00 89 LYS A CA 1
ATOM 691 C C . LYS A 1 89 ? 13.435 1.655 -10.461 1.00 75.00 89 LYS A C 1
ATOM 693 O O . LYS A 1 89 ? 13.735 1.438 -9.285 1.00 75.00 89 LYS A O 1
ATOM 698 N N . ARG A 1 90 ? 12.209 1.953 -10.882 1.00 81.56 90 ARG A N 1
ATOM 699 C CA . ARG A 1 90 ? 11.024 1.953 -10.028 1.00 81.56 90 ARG A CA 1
ATOM 700 C C . ARG A 1 90 ? 10.449 0.550 -9.952 1.00 81.56 90 ARG A C 1
ATOM 702 O O . ARG A 1 90 ? 10.167 -0.051 -10.988 1.00 81.56 90 ARG A O 1
ATOM 709 N N . SER A 1 91 ? 10.318 0.050 -8.732 1.00 86.31 91 SER A N 1
ATOM 710 C CA . SER A 1 91 ? 9.770 -1.268 -8.429 1.00 86.31 91 SER A CA 1
ATOM 711 C C . SER A 1 91 ? 8.569 -1.123 -7.511 1.00 86.31 91 SER A C 1
ATOM 713 O O . SER A 1 91 ? 8.609 -0.349 -6.553 1.00 86.31 91 SER A O 1
ATOM 715 N N . ILE A 1 92 ? 7.511 -1.873 -7.795 1.00 89.81 92 ILE A N 1
ATOM 716 C CA . ILE A 1 92 ? 6.324 -1.905 -6.951 1.00 89.81 92 ILE A CA 1
ATOM 717 C C . ILE A 1 92 ? 6.496 -2.983 -5.888 1.00 89.81 92 ILE A C 1
ATOM 719 O O . ILE A 1 92 ? 6.730 -4.157 -6.187 1.00 89.81 92 ILE A O 1
ATOM 723 N N . TYR A 1 93 ? 6.321 -2.581 -4.639 1.00 90.50 93 TYR A N 1
ATOM 724 C CA . TYR A 1 93 ? 6.303 -3.462 -3.486 1.00 90.50 93 TYR A CA 1
ATOM 725 C C . TYR A 1 93 ? 4.912 -3.510 -2.882 1.00 90.50 93 TYR A C 1
ATOM 727 O O . TYR A 1 93 ? 4.151 -2.549 -2.968 1.00 90.50 93 TYR A O 1
ATOM 735 N N . TYR A 1 94 ? 4.596 -4.632 -2.245 1.00 93.56 94 TYR A N 1
ATOM 736 C CA . TYR A 1 94 ? 3.380 -4.792 -1.471 1.00 93.56 94 TYR A CA 1
ATOM 737 C C . TYR A 1 94 ? 3.627 -5.529 -0.157 1.00 93.56 94 TYR A C 1
ATOM 739 O O . TYR A 1 94 ? 4.614 -6.251 0.024 1.00 93.56 94 TYR A O 1
ATOM 747 N N . GLN A 1 95 ? 2.701 -5.349 0.779 1.00 94.25 95 GLN A N 1
ATOM 748 C CA . GLN A 1 95 ? 2.709 -6.015 2.072 1.00 94.25 95 GLN A CA 1
ATOM 749 C C . GLN A 1 95 ? 1.282 -6.233 2.566 1.00 94.25 95 GLN A C 1
ATOM 751 O O . GLN A 1 95 ? 0.447 -5.332 2.509 1.00 94.25 95 GLN A O 1
ATOM 756 N N . VAL A 1 96 ? 1.005 -7.431 3.079 1.00 95.31 96 VAL A N 1
ATOM 757 C CA . VAL A 1 96 ? -0.275 -7.738 3.719 1.00 95.31 96 VAL A CA 1
ATOM 758 C C . VAL A 1 96 ? -0.188 -7.346 5.188 1.00 95.31 96 VAL A C 1
ATOM 760 O O . VAL A 1 96 ? 0.742 -7.742 5.894 1.00 95.31 96 VAL A O 1
ATOM 763 N N . LEU A 1 97 ? -1.173 -6.591 5.659 1.00 94.31 97 LEU A N 1
ATOM 764 C CA . LEU A 1 97 ? -1.305 -6.096 7.023 1.00 94.31 97 LEU A CA 1
ATOM 765 C C . LEU A 1 97 ? -2.539 -6.706 7.696 1.00 94.31 97 LEU A C 1
ATOM 767 O O . LEU A 1 97 ? -3.511 -7.084 7.044 1.00 94.31 97 LEU A O 1
ATOM 771 N N . ASN A 1 98 ? -2.522 -6.790 9.022 1.00 93.31 98 ASN A N 1
ATOM 772 C CA . ASN A 1 98 ? -3.700 -7.148 9.811 1.00 93.31 98 ASN A CA 1
ATOM 773 C C . ASN A 1 98 ? -4.604 -5.923 10.079 1.00 93.31 98 ASN A C 1
ATOM 775 O O . ASN A 1 98 ? -4.286 -4.797 9.702 1.00 93.31 98 ASN A O 1
ATOM 779 N N . ASN A 1 99 ? -5.725 -6.132 10.780 1.00 90.38 99 ASN A N 1
ATOM 780 C CA . ASN A 1 99 ? -6.679 -5.070 11.151 1.00 90.38 99 ASN A CA 1
ATOM 781 C C . ASN A 1 99 ? -6.106 -3.982 12.079 1.00 90.38 99 ASN A C 1
ATOM 783 O O . ASN A 1 99 ? -6.744 -2.952 12.266 1.00 90.38 99 ASN A O 1
ATOM 787 N N . LYS A 1 100 ? -4.926 -4.209 12.668 1.00 90.62 100 LYS A N 1
ATOM 788 C CA . LYS A 1 100 ? -4.193 -3.248 13.505 1.00 90.62 100 LYS A CA 1
ATOM 789 C C . LYS A 1 100 ? -3.047 -2.573 12.734 1.00 90.62 100 LYS A C 1
ATOM 791 O O . LYS A 1 100 ? -2.135 -2.034 13.355 1.00 90.62 100 LYS A O 1
ATOM 796 N N . PHE A 1 101 ? -3.060 -2.654 11.399 1.00 91.69 101 PHE A N 1
ATOM 797 C CA . PHE A 1 101 ? -2.041 -2.099 10.501 1.00 91.69 101 PHE A CA 1
ATOM 798 C C . PHE A 1 101 ? -0.625 -2.644 10.742 1.00 91.69 101 PHE A C 1
ATOM 800 O O . PHE A 1 101 ? 0.367 -2.003 10.403 1.00 91.69 101 PHE A O 1
ATOM 807 N N . LYS A 1 102 ? -0.509 -3.848 11.317 1.00 92.69 102 LYS A N 1
ATOM 808 C CA . LYS A 1 102 ? 0.780 -4.522 11.504 1.00 92.69 102 LYS A CA 1
ATOM 809 C C . LYS A 1 102 ? 1.036 -5.549 10.400 1.00 92.69 102 LYS A C 1
ATOM 811 O O . LYS A 1 102 ? 0.092 -6.243 10.006 1.00 92.69 102 LYS A O 1
ATOM 816 N N . PRO A 1 103 ? 2.284 -5.682 9.919 1.00 92.62 103 PRO A N 1
ATOM 817 C CA . PRO A 1 103 ? 2.642 -6.664 8.903 1.00 92.62 103 PRO A CA 1
ATOM 818 C C . PRO A 1 103 ? 2.255 -8.101 9.256 1.00 92.62 103 PRO A C 1
ATOM 820 O O . PRO A 1 103 ? 2.572 -8.595 10.334 1.00 92.62 103 PRO A O 1
ATOM 823 N N . ARG A 1 104 ? 1.607 -8.791 8.314 1.00 94.56 104 ARG A N 1
ATOM 824 C CA . ARG A 1 104 ? 1.444 -10.257 8.296 1.00 94.56 104 ARG A CA 1
ATOM 825 C C . ARG A 1 104 ? 2.465 -10.932 7.392 1.00 94.56 104 ARG A C 1
ATOM 827 O O . ARG A 1 104 ? 2.776 -12.102 7.585 1.00 94.56 104 ARG A O 1
ATOM 834 N N . THR A 1 105 ? 2.961 -10.207 6.396 1.00 93.69 105 THR A N 1
ATOM 835 C CA . THR A 1 105 ? 4.014 -10.664 5.491 1.00 93.69 105 THR A CA 1
ATOM 836 C C . THR A 1 105 ? 5.238 -9.774 5.631 1.00 93.69 105 THR A C 1
ATOM 838 O O . THR A 1 105 ? 5.152 -8.625 6.068 1.00 93.69 105 THR A O 1
ATOM 841 N N . LYS A 1 106 ? 6.387 -10.274 5.174 1.00 91.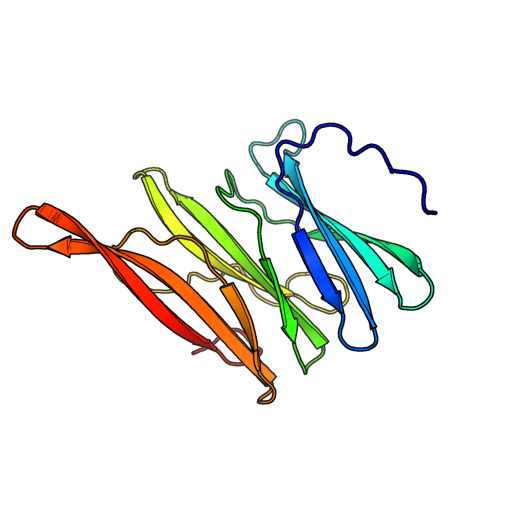81 106 LYS A N 1
ATOM 842 C CA . LYS A 1 106 ? 7.480 -9.390 4.759 1.00 91.81 106 LYS A CA 1
ATOM 843 C C . LYS A 1 106 ? 7.039 -8.520 3.575 1.00 91.81 106 LYS A C 1
ATOM 845 O O . LYS A 1 106 ? 5.972 -8.741 2.996 1.00 91.81 106 LYS A O 1
ATOM 850 N N . ARG A 1 107 ? 7.883 -7.567 3.195 1.00 89.50 107 ARG A N 1
ATOM 851 C CA . ARG A 1 107 ? 7.734 -6.847 1.928 1.00 89.50 107 ARG A CA 1
ATOM 852 C C . ARG A 1 107 ? 7.956 -7.801 0.767 1.00 89.50 107 ARG A C 1
ATOM 854 O O . ARG A 1 107 ? 8.883 -8.615 0.795 1.00 89.50 107 ARG A O 1
ATOM 861 N N . LEU A 1 108 ? 7.090 -7.712 -0.225 1.00 91.81 108 LEU A N 1
ATOM 862 C CA . LEU A 1 108 ? 7.090 -8.562 -1.403 1.00 91.81 108 LEU A CA 1
ATOM 863 C C . LEU A 1 108 ? 7.165 -7.679 -2.644 1.00 91.81 108 LEU A C 1
ATOM 865 O O . LEU A 1 108 ? 6.604 -6.589 -2.667 1.00 91.81 108 LEU A O 1
ATOM 869 N N . LEU A 1 109 ? 7.881 -8.149 -3.659 1.00 91.00 109 LEU A N 1
ATOM 870 C CA . LEU A 1 109 ? 8.024 -7.448 -4.929 1.00 91.00 109 LEU A CA 1
ATOM 871 C C . LEU A 1 109 ? 6.924 -7.903 -5.890 1.00 91.00 109 LEU A C 1
ATOM 873 O O . LEU A 1 109 ? 6.727 -9.108 -6.071 1.00 91.00 109 LEU A O 1
ATOM 877 N N . VAL A 1 110 ? 6.279 -6.959 -6.576 1.00 91.06 110 VAL A N 1
ATOM 878 C CA . VAL A 1 110 ? 5.484 -7.264 -7.769 1.00 91.06 110 VAL A CA 1
ATOM 879 C C . VAL A 1 110 ? 6.451 -7.640 -8.889 1.00 91.06 110 VAL A C 1
ATOM 881 O O . VAL A 1 110 ? 7.034 -6.792 -9.566 1.00 91.06 110 VAL A O 1
ATOM 884 N N . LYS A 1 111 ? 6.674 -8.946 -9.061 1.00 83.25 111 LYS A N 1
ATOM 885 C CA . LYS A 1 111 ? 7.572 -9.461 -10.099 1.00 83.25 111 LYS A CA 1
ATOM 886 C C . LYS A 1 111 ? 7.014 -9.119 -11.480 1.00 83.25 111 LYS A C 1
ATOM 888 O O . LYS A 1 111 ? 6.037 -9.739 -11.905 1.00 83.25 111 LYS A O 1
ATOM 893 N N . CYS A 1 112 ? 7.653 -8.179 -12.170 1.00 71.25 112 CYS A N 1
ATOM 894 C CA . CYS A 1 112 ? 7.354 -7.825 -13.554 1.00 71.25 112 CYS A CA 1
ATOM 895 C C . CYS A 1 112 ? 8.624 -7.320 -14.246 1.00 71.25 112 CYS A C 1
ATOM 897 O O . CYS A 1 112 ? 8.999 -6.160 -14.090 1.00 71.25 112 CYS A O 1
ATOM 899 N N . GLY A 1 113 ? 9.263 -8.221 -15.002 1.00 70.56 113 GLY A N 1
ATOM 900 C CA . GLY A 1 113 ? 10.372 -7.933 -15.913 1.00 70.56 113 GLY A CA 1
ATOM 901 C C . GLY A 1 113 ? 11.473 -7.020 -15.362 1.00 70.56 113 GLY A C 1
ATOM 902 O O . GLY A 1 113 ? 11.725 -6.946 -14.162 1.00 70.56 113 GLY A O 1
ATOM 903 N N . THR A 1 114 ? 12.152 -6.331 -16.275 1.00 68.94 114 THR A N 1
ATOM 904 C CA . THR A 1 114 ? 13.195 -5.331 -15.985 1.00 68.94 114 THR A CA 1
ATOM 905 C C . THR A 1 114 ? 12.719 -3.893 -16.223 1.00 68.94 114 THR A C 1
ATOM 907 O O . THR A 1 114 ? 13.518 -2.959 -16.124 1.00 68.94 114 THR A O 1
ATOM 910 N N . HIS A 1 115 ? 11.431 -3.725 -16.531 1.00 77.00 115 HIS A N 1
ATOM 911 C CA . HIS A 1 115 ? 10.790 -2.465 -16.897 1.00 77.00 115 HIS A CA 1
ATOM 912 C C . HIS A 1 115 ? 10.587 -1.545 -15.694 1.00 77.00 115 HIS A C 1
ATOM 914 O O . HIS A 1 115 ? 10.437 -2.001 -14.559 1.00 77.00 115 HIS A O 1
ATOM 920 N N . ARG A 1 116 ? 10.559 -0.233 -15.946 1.00 78.50 116 ARG A N 1
ATOM 921 C CA . ARG A 1 116 ? 10.175 0.749 -14.926 1.00 78.50 116 ARG A CA 1
ATOM 922 C C . ARG A 1 116 ? 8.683 0.633 -14.668 1.00 78.50 116 ARG A C 1
ATOM 924 O O . ARG A 1 116 ? 7.914 0.627 -15.620 1.00 78.50 116 ARG A O 1
ATOM 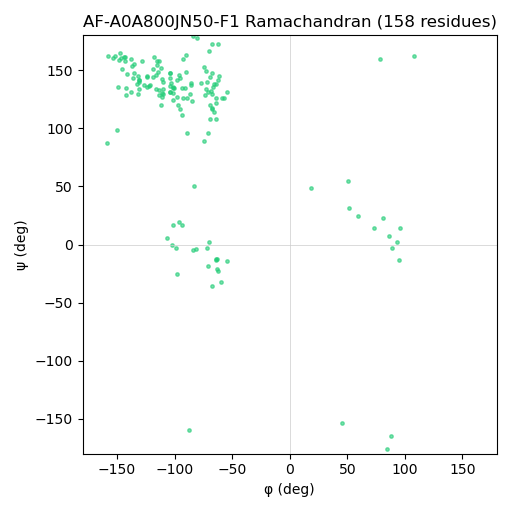931 N N . GLN A 1 117 ? 8.293 0.565 -13.402 1.00 81.25 117 GLN A N 1
ATOM 932 C CA . GLN A 1 117 ? 6.896 0.430 -12.994 1.00 81.25 117 GLN A CA 1
ATOM 933 C C . GLN A 1 117 ? 6.404 1.711 -12.310 1.00 81.25 117 GLN A C 1
ATOM 935 O O . GLN A 1 117 ? 7.150 2.338 -11.554 1.00 81.25 117 GLN A O 1
ATOM 940 N N . ALA A 1 118 ? 5.157 2.104 -12.554 1.00 84.06 118 ALA A N 1
ATOM 941 C CA . ALA A 1 118 ? 4.564 3.312 -11.993 1.00 84.06 118 ALA A CA 1
ATOM 942 C C . ALA A 1 118 ? 3.059 3.154 -11.736 1.00 84.06 118 ALA A C 1
ATOM 944 O O . ALA A 1 118 ? 2.413 2.233 -12.234 1.00 84.06 118 ALA A O 1
ATOM 945 N N . ASN A 1 119 ? 2.522 4.082 -10.939 1.00 86.44 119 ASN A N 1
ATOM 946 C CA . ASN A 1 119 ? 1.088 4.282 -10.728 1.00 86.44 119 ASN A CA 1
ATOM 947 C C . ASN A 1 119 ? 0.312 3.000 -10.358 1.00 86.44 119 ASN A C 1
ATOM 949 O O . ASN A 1 119 ? -0.662 2.656 -11.029 1.00 86.44 119 ASN A O 1
ATOM 953 N N . PRO A 1 120 ? 0.726 2.266 -9.302 1.00 91.31 120 PRO A N 1
ATOM 954 C CA . PRO A 1 120 ? -0.000 1.078 -8.892 1.00 91.31 120 PRO A CA 1
ATOM 955 C C . PRO A 1 120 ? -1.399 1.436 -8.381 1.00 91.31 120 PRO A C 1
ATOM 957 O O . PRO A 1 120 ? -1.574 2.365 -7.593 1.00 91.31 120 PRO A O 1
ATOM 960 N N . ILE A 1 121 ? -2.379 0.627 -8.767 1.00 92.44 121 ILE A N 1
ATOM 961 C CA . ILE A 1 121 ? -3.725 0.599 -8.196 1.00 92.44 121 ILE A CA 1
ATOM 962 C C . ILE A 1 121 ? -3.943 -0.795 -7.613 1.00 92.44 121 ILE A C 1
ATOM 964 O O . ILE A 1 121 ? -3.458 -1.793 -8.147 1.00 92.44 121 ILE A O 1
ATOM 968 N N . ILE A 1 122 ? -4.665 -0.871 -6.497 1.00 94.25 122 ILE A N 1
ATOM 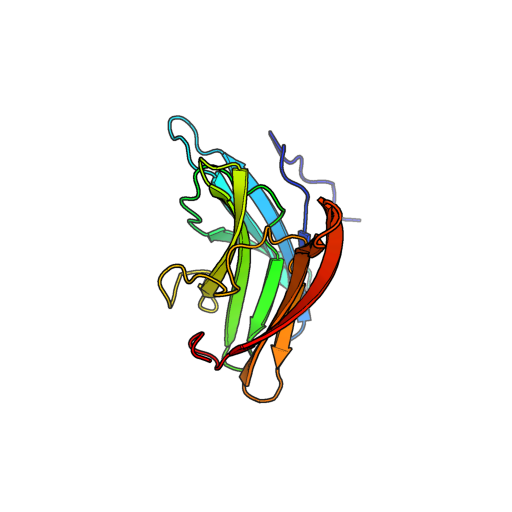969 C CA . ILE A 1 122 ? -4.951 -2.128 -5.812 1.00 94.25 122 ILE A CA 1
ATOM 970 C C . ILE A 1 122 ? -6.434 -2.264 -5.492 1.00 94.25 122 ILE A C 1
ATOM 972 O O . ILE A 1 122 ? -7.096 -1.304 -5.100 1.00 94.25 122 ILE A O 1
ATOM 976 N N . LYS A 1 123 ? -6.952 -3.488 -5.626 1.00 94.62 123 LYS A N 1
ATOM 977 C CA . LYS A 1 123 ? -8.321 -3.832 -5.241 1.00 94.62 123 LYS A CA 1
ATOM 978 C C . LYS A 1 123 ? -8.363 -5.185 -4.534 1.00 94.62 123 LYS A C 1
ATOM 980 O O . LYS A 1 123 ? -7.808 -6.166 -5.024 1.00 94.62 123 LYS A O 1
ATOM 985 N N . GLY A 1 124 ? -9.045 -5.237 -3.390 1.00 93.56 124 GLY A N 1
ATOM 986 C CA . GLY A 1 124 ? -9.423 -6.489 -2.734 1.00 93.56 124 GLY A CA 1
ATOM 987 C C . GLY A 1 124 ? -10.540 -7.184 -3.513 1.00 93.56 124 GLY A C 1
ATOM 988 O O . GLY A 1 124 ? -11.447 -6.523 -4.015 1.00 93.56 124 GLY A O 1
ATOM 989 N N . LEU A 1 125 ? -10.462 -8.506 -3.637 1.00 94.44 125 LEU A N 1
ATOM 990 C CA . LEU A 1 125 ? -11.395 -9.317 -4.418 1.00 94.44 125 LEU A CA 1
ATOM 991 C C . LEU A 1 125 ? -12.369 -10.066 -3.506 1.00 94.44 125 LEU A C 1
ATOM 993 O O . LEU A 1 125 ? -11.985 -10.553 -2.441 1.00 94.44 125 LEU A O 1
ATOM 997 N N . ASP A 1 126 ? -13.600 -10.277 -3.972 1.00 91.44 126 ASP A N 1
ATOM 998 C CA . ASP A 1 126 ? -14.624 -11.033 -3.229 1.00 91.44 126 ASP A CA 1
ATOM 999 C C . ASP A 1 126 ? -14.253 -12.502 -3.002 1.00 91.44 126 ASP A C 1
ATOM 1001 O O . ASP A 1 126 ? -14.739 -13.137 -2.059 1.00 91.44 126 ASP A O 1
ATOM 1005 N N . SER A 1 127 ? -13.338 -13.025 -3.825 1.00 91.19 127 SER A N 1
ATOM 1006 C CA . SER A 1 127 ? -12.714 -14.338 -3.652 1.00 91.19 127 SER A CA 1
ATOM 1007 C C . SER A 1 127 ? -11.715 -14.388 -2.484 1.00 91.19 127 SER A C 1
ATOM 1009 O O . SER A 1 127 ? -11.132 -15.435 -2.228 1.00 91.19 127 SER A O 1
ATOM 1011 N N . GLY A 1 128 ? -11.471 -13.265 -1.799 1.00 91.75 128 GLY A N 1
ATOM 1012 C CA . GLY A 1 128 ? -10.586 -13.137 -0.636 1.00 91.75 128 GLY A CA 1
ATOM 1013 C C . GLY A 1 128 ? -9.157 -12.682 -0.944 1.00 91.75 128 GLY A C 1
ATOM 1014 O O . GLY A 1 128 ? -8.439 -12.303 -0.024 1.00 91.75 128 GLY A O 1
ATOM 1015 N N . GLY A 1 129 ? -8.748 -12.701 -2.213 1.00 95.44 129 GLY A N 1
ATOM 1016 C CA . GLY A 1 129 ? -7.440 -12.229 -2.672 1.00 95.44 129 GLY A CA 1
ATOM 1017 C C . GLY A 1 129 ? -7.411 -10.734 -2.990 1.00 95.44 129 GLY A C 1
ATOM 1018 O O . GLY A 1 129 ? -8.282 -9.974 -2.571 1.00 95.44 129 GLY A O 1
ATOM 1019 N N . PHE A 1 130 ? -6.429 -10.315 -3.780 1.00 96.50 130 PHE A N 1
ATOM 1020 C CA . PHE A 1 130 ? -6.330 -8.950 -4.297 1.00 96.50 130 PHE A CA 1
ATOM 1021 C C . PHE A 1 130 ? -5.714 -8.937 -5.698 1.00 96.50 130 PHE A C 1
ATOM 1023 O O . PHE A 1 130 ? -5.067 -9.896 -6.116 1.00 96.50 130 PHE A O 1
ATOM 1030 N N . ILE A 1 131 ? -5.927 -7.852 -6.433 1.00 96.75 131 ILE A N 1
ATOM 1031 C CA . ILE A 1 131 ? -5.287 -7.586 -7.721 1.00 96.75 131 ILE A CA 1
ATOM 1032 C C . ILE A 1 131 ? -4.543 -6.259 -7.640 1.00 96.75 131 ILE A C 1
ATOM 1034 O O . ILE A 1 131 ? -5.057 -5.291 -7.078 1.00 96.75 131 ILE A O 1
ATOM 1038 N N . ILE A 1 132 ? -3.328 -6.235 -8.181 1.00 95.56 132 ILE A N 1
ATOM 1039 C CA . ILE A 1 132 ? -2.543 -5.019 -8.384 1.00 95.56 132 ILE A CA 1
ATOM 1040 C C . ILE A 1 132 ? -2.468 -4.786 -9.887 1.00 95.56 132 ILE A C 1
ATOM 1042 O O . ILE A 1 132 ? -2.125 -5.707 -10.627 1.00 95.56 132 ILE A O 1
ATOM 1046 N N . THR A 1 133 ? -2.773 -3.571 -10.325 1.00 94.06 133 THR A N 1
ATOM 1047 C CA . THR A 1 133 ? -2.569 -3.109 -11.701 1.00 94.06 133 THR A CA 1
ATOM 1048 C C . THR A 1 133 ? -1.559 -1.977 -11.705 1.00 94.06 133 THR A C 1
ATOM 1050 O O . THR A 1 133 ? -1.513 -1.205 -10.750 1.00 94.06 133 THR A O 1
ATOM 1053 N N . TRP A 1 134 ? -0.741 -1.870 -12.744 1.00 92.38 134 TRP A N 1
ATOM 1054 C CA . TRP A 1 134 ? 0.263 -0.814 -12.843 1.00 92.38 134 TRP A CA 1
ATOM 1055 C C . TRP A 1 134 ? 0.609 -0.489 -14.290 1.00 92.38 134 TRP A C 1
ATOM 1057 O O . TRP A 1 134 ? 0.399 -1.299 -15.195 1.00 92.38 134 TRP A O 1
ATOM 1067 N N . GLU A 1 135 ? 1.185 0.691 -14.476 1.00 90.44 135 GLU A N 1
ATOM 1068 C CA . GLU A 1 135 ? 1.826 1.098 -15.719 1.00 90.44 135 GLU A CA 1
ATOM 1069 C C . GLU A 1 135 ? 3.275 0.614 -15.726 1.00 90.44 135 GLU A C 1
ATOM 1071 O O . GLU A 1 135 ? 3.975 0.701 -14.709 1.00 90.44 135 GLU A O 1
ATOM 1076 N N . TYR A 1 136 ? 3.755 0.123 -16.865 1.00 86.94 136 TYR A N 1
ATOM 1077 C CA . TYR A 1 136 ? 5.172 -0.152 -17.059 1.00 86.94 136 TYR A CA 1
ATOM 1078 C C . TYR A 1 136 ? 5.691 0.419 -18.376 1.00 86.94 136 TYR A C 1
ATOM 1080 O O . TYR A 1 136 ? 4.987 0.441 -19.381 1.00 86.94 136 TYR A O 1
ATOM 1088 N N . GLU A 1 137 ? 6.940 0.879 -18.342 1.00 84.06 137 GLU A N 1
ATOM 1089 C CA . GLU A 1 137 ? 7.637 1.444 -19.497 1.00 84.06 137 GLU A CA 1
ATOM 1090 C C . GLU A 1 137 ? 8.455 0.351 -20.204 1.00 84.06 137 GLU A C 1
ATOM 1092 O O . GLU A 1 137 ? 9.452 -0.159 -19.667 1.00 84.06 137 GLU A O 1
ATOM 1097 N N . SER A 1 138 ? 8.037 -0.017 -21.413 1.00 78.12 138 SER A N 1
ATOM 1098 C CA . SER A 1 138 ? 8.836 -0.774 -22.382 1.00 78.12 138 SER A CA 1
ATOM 1099 C C . SER A 1 138 ? 9.567 0.176 -23.329 1.00 78.12 138 SER A C 1
ATOM 1101 O O . SER A 1 138 ? 9.214 1.342 -23.468 1.00 78.12 138 SER A O 1
ATOM 1103 N N . ARG A 1 139 ? 10.631 -0.317 -23.969 1.00 76.31 139 ARG A N 1
ATOM 1104 C CA . ARG A 1 139 ? 11.260 0.368 -25.103 1.00 76.31 139 ARG A CA 1
ATOM 1105 C C . ARG A 1 139 ? 11.052 -0.473 -26.346 1.00 76.31 139 ARG A C 1
ATOM 1107 O O . ARG A 1 139 ? 11.373 -1.663 -26.328 1.00 76.31 139 ARG A O 1
ATOM 1114 N N . HIS A 1 140 ? 10.545 0.147 -27.402 1.00 71.00 140 HIS A N 1
ATOM 1115 C CA . HIS A 1 140 ? 10.537 -0.451 -28.729 1.00 71.00 140 HIS A CA 1
ATOM 1116 C C . HIS A 1 140 ? 11.962 -0.529 -29.299 1.00 71.00 140 HIS A C 1
ATOM 1118 O O . HIS A 1 140 ? 12.900 0.091 -28.787 1.00 71.00 140 HIS A O 1
ATOM 1124 N N . GLN A 1 141 ? 12.133 -1.303 -30.374 1.00 70.06 141 GLN A N 1
ATOM 1125 C CA . GLN A 1 141 ? 13.418 -1.423 -31.078 1.00 70.06 141 GLN A CA 1
ATOM 1126 C C . GLN A 1 141 ? 13.899 -0.088 -31.673 1.00 70.06 141 GLN A C 1
ATOM 1128 O O . GLN A 1 141 ? 15.099 0.088 -31.859 1.00 70.06 141 GLN A O 1
ATOM 1133 N N . ASP A 1 142 ? 12.987 0.855 -31.920 1.00 79.50 142 ASP A N 1
ATOM 1134 C CA . ASP A 1 142 ? 13.275 2.219 -32.383 1.00 79.50 142 ASP A CA 1
ATOM 1135 C C . ASP A 1 142 ? 13.693 3.185 -31.251 1.00 79.50 142 ASP A C 1
ATOM 1137 O O . ASP A 1 142 ? 14.071 4.326 -31.513 1.00 79.50 142 ASP A O 1
ATOM 1141 N N . GLY A 1 143 ? 13.676 2.725 -29.995 1.00 76.38 143 GLY A N 1
ATOM 1142 C CA . GLY A 1 143 ? 14.124 3.474 -28.824 1.00 76.38 143 GLY A CA 1
ATOM 1143 C C . GLY A 1 143 ? 13.059 4.340 -28.147 1.00 76.38 143 GLY A C 1
ATOM 1144 O O . GLY A 1 143 ? 13.361 4.907 -27.091 1.00 76.38 143 GLY A O 1
ATOM 1145 N N . TYR A 1 144 ? 11.833 4.423 -28.675 1.00 78.62 144 TYR A N 1
ATOM 1146 C CA . TYR A 1 144 ? 10.762 5.191 -28.036 1.00 78.62 144 TYR A CA 1
ATOM 1147 C C . TYR A 1 144 ? 10.159 4.440 -26.833 1.00 78.62 144 TYR A C 1
ATOM 1149 O O . TYR A 1 144 ? 9.986 3.214 -26.888 1.00 78.62 144 TYR A O 1
ATOM 1157 N N . PRO A 1 145 ? 9.859 5.146 -25.722 1.00 77.06 145 PRO A N 1
ATOM 1158 C CA . PRO A 1 145 ? 9.188 4.547 -24.578 1.00 77.06 145 PRO A CA 1
ATOM 1159 C C . PRO A 1 145 ? 7.710 4.294 -24.895 1.00 77.06 145 PRO A C 1
ATOM 1161 O O . PRO A 1 145 ? 7.007 5.175 -25.387 1.00 77.06 145 PRO A O 1
ATOM 1164 N N . GLU A 1 146 ? 7.237 3.104 -24.551 1.00 83.88 146 GLU A N 1
ATOM 1165 C CA . GLU A 1 146 ? 5.833 2.711 -24.605 1.00 83.88 146 GLU A CA 1
ATOM 1166 C C . GLU A 1 146 ? 5.332 2.490 -23.177 1.00 83.88 146 GLU A C 1
ATOM 1168 O O . GLU A 1 146 ? 5.984 1.821 -22.373 1.00 83.88 146 GLU A O 1
ATOM 1173 N N . ILE A 1 147 ? 4.168 3.057 -22.857 1.00 84.19 147 ILE A N 1
ATOM 1174 C CA . ILE A 1 147 ? 3.487 2.813 -21.585 1.00 84.19 147 ILE A CA 1
ATOM 1175 C C . ILE A 1 147 ? 2.460 1.711 -21.819 1.00 84.19 147 ILE A C 1
ATOM 1177 O O . ILE A 1 147 ? 1.499 1.892 -22.563 1.00 84.19 147 ILE A O 1
ATOM 1181 N N . SER A 1 148 ? 2.656 0.580 -21.151 1.00 87.81 148 SER A N 1
ATOM 1182 C CA . SER A 1 148 ? 1.737 -0.555 -21.163 1.00 87.81 148 SER A CA 1
ATOM 1183 C C . SER A 1 148 ? 1.112 -0.773 -19.786 1.00 87.81 148 SER A C 1
ATOM 1185 O O . SER A 1 148 ? 1.667 -0.375 -18.760 1.00 87.81 148 SER A O 1
ATOM 1187 N N . LEU A 1 149 ? -0.045 -1.438 -19.753 1.00 90.06 149 LEU A N 1
ATOM 1188 C CA . LEU A 1 149 ? -0.732 -1.812 -18.518 1.00 90.06 149 LEU A CA 1
ATOM 1189 C C . LEU A 1 149 ? -0.493 -3.285 -18.197 1.00 90.06 149 LEU A C 1
ATOM 1191 O O . LEU A 1 149 ? -0.614 -4.152 -19.060 1.00 90.06 149 LEU A O 1
ATOM 1195 N N . ALA A 1 150 ? -0.206 -3.572 -16.933 1.00 91.31 150 ALA A N 1
ATOM 1196 C CA . ALA A 1 150 ? -0.094 -4.929 -16.425 1.00 91.31 150 ALA A CA 1
ATOM 1197 C C . ALA A 1 150 ? -0.952 -5.122 -15.176 1.00 91.31 150 ALA A C 1
ATOM 1199 O O . ALA A 1 150 ? -1.311 -4.174 -14.476 1.00 91.31 150 ALA A O 1
ATOM 1200 N N . ALA A 1 151 ? -1.277 -6.382 -14.903 1.00 93.12 151 ALA A N 1
ATOM 1201 C CA . ALA A 1 1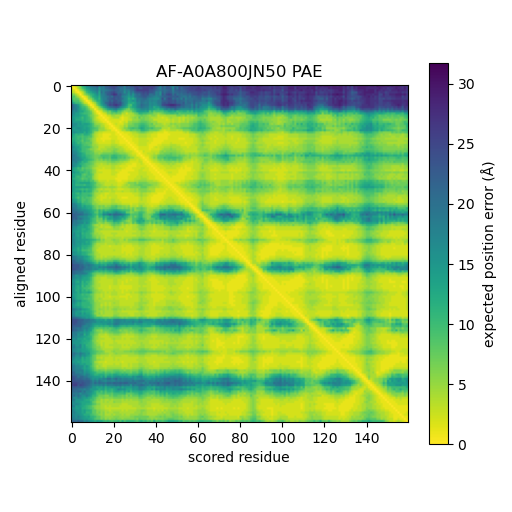51 ? -2.039 -6.783 -13.738 1.00 93.12 151 ALA A CA 1
ATOM 1202 C C . ALA A 1 151 ? -1.496 -8.091 -13.168 1.00 93.12 151 ALA A C 1
ATOM 1204 O O . ALA A 1 151 ? -1.059 -8.977 -13.904 1.00 93.12 151 ALA A O 1
ATOM 1205 N N . LYS A 1 152 ? -1.565 -8.236 -11.847 1.00 95.19 152 LYS A N 1
ATOM 1206 C CA . LYS A 1 152 ? -1.255 -9.487 -11.160 1.00 95.19 152 LYS A CA 1
ATOM 1207 C C . LYS A 1 152 ? -2.208 -9.698 -9.999 1.00 95.19 152 LYS A C 1
ATOM 1209 O O . LYS A 1 152 ? -2.417 -8.806 -9.176 1.00 95.19 152 LYS A O 1
ATOM 1214 N N . LYS A 1 153 ? -2.802 -10.887 -9.974 1.00 96.31 153 LYS A N 1
ATOM 1215 C CA . LYS A 1 153 ? -3.714 -11.344 -8.931 1.00 96.31 153 LYS A CA 1
ATOM 1216 C C . LYS A 1 153 ? -2.938 -12.175 -7.917 1.00 96.31 153 LYS A C 1
ATOM 1218 O O . LYS A 1 153 ? -2.014 -12.889 -8.286 1.00 96.31 153 LYS A O 1
ATOM 1223 N N . TYR A 1 154 ? -3.343 -12.069 -6.661 1.00 96.75 154 TYR A N 1
ATOM 1224 C CA . TYR A 1 154 ? -2.762 -12.790 -5.542 1.00 96.75 154 TYR A CA 1
ATOM 1225 C C . TYR A 1 154 ? -3.864 -13.329 -4.624 1.00 96.75 154 TYR A C 1
ATOM 1227 O O . TYR A 1 154 ? -4.957 -12.761 -4.527 1.00 96.75 154 TYR A O 1
ATOM 1235 N N . ASP A 1 155 ? -3.562 -14.406 -3.907 1.00 95.31 155 ASP A N 1
ATOM 1236 C CA . ASP A 1 155 ? -4.312 -14.887 -2.754 1.00 95.31 155 ASP A CA 1
ATOM 1237 C C . ASP A 1 155 ? -4.204 -13.921 -1.554 1.00 95.31 155 ASP A C 1
ATOM 1239 O O . ASP A 1 155 ? -3.432 -12.960 -1.545 1.00 95.31 155 ASP A O 1
ATOM 1243 N N . TYR A 1 156 ? -4.969 -14.183 -0.491 1.00 92.19 156 TYR A N 1
ATOM 1244 C CA . TYR A 1 156 ? -5.005 -13.337 0.714 1.00 92.19 156 TYR A CA 1
ATOM 1245 C C . TYR A 1 156 ? -3.669 -13.266 1.485 1.00 92.19 156 TYR A C 1
ATOM 1247 O O . TYR A 1 156 ? -3.519 -12.452 2.398 1.00 92.19 156 TYR A O 1
ATOM 1255 N N . ARG A 1 157 ? -2.707 -14.141 1.166 1.00 91.88 157 ARG A N 1
ATOM 1256 C CA . ARG A 1 157 ? -1.358 -14.184 1.756 1.00 91.88 157 ARG A CA 1
ATOM 1257 C C . ARG A 1 157 ? -0.332 -13.497 0.858 1.00 91.88 157 ARG A C 1
ATOM 1259 O O . ARG A 1 157 ? 0.833 -13.416 1.243 1.00 91.88 157 ARG A O 1
ATOM 1266 N N . GLY A 1 158 ? -0.743 -13.016 -0.315 1.00 91.12 158 GLY A N 1
ATOM 1267 C CA . GLY A 1 158 ? 0.134 -12.382 -1.283 1.00 91.12 158 GLY A CA 1
ATOM 1268 C C . GLY A 1 158 ? 0.913 -13.359 -2.158 1.00 91.12 158 GLY A C 1
ATOM 1269 O O . GLY A 1 158 ? 1.977 -12.987 -2.648 1.00 91.12 158 GLY A O 1
ATOM 1270 N N . LYS A 1 159 ? 0.433 -14.596 -2.325 1.00 90.38 159 LYS A N 1
ATOM 1271 C CA . LYS A 1 159 ? 0.968 -15.556 -3.302 1.00 90.38 159 LYS A CA 1
ATOM 1272 C C . LYS A 1 159 ? 0.145 -15.496 -4.585 1.00 90.38 159 LYS A C 1
ATOM 1274 O O . LYS A 1 159 ? -1.056 -15.290 -4.496 1.00 90.38 159 LYS A O 1
ATOM 1279 N N . GLU A 1 160 ? 0.793 -15.640 -5.735 1.00 86.19 160 GLU A N 1
ATOM 1280 C CA . GLU A 1 160 ? 0.119 -15.723 -7.045 1.00 86.19 160 GLU A CA 1
ATOM 1281 C C . GLU A 1 160 ? -0.826 -16.933 -7.119 1.00 86.19 160 GLU A C 1
ATOM 1283 O O . GLU A 1 160 ? -0.458 -17.994 -6.558 1.00 86.19 160 GLU A O 1
#

Foldseek 3Di:
DDDDDDDPPDPWDWDKDADVVAWIKIKTWDDDPPDLAIWMKIWTQGNVGDIDIAIARPRANDFPHHWDWEAFPVAWIKIKTWHQDPVRAIWIWIFTAHNRRYTPDDIDTPDDPRWRWDDWDKYYDPVRWIKIKTWTWDADPVGDTDTDIDMDIAHNRRHD

Nearest PDB structures (foldseek):
  5mvh-assembly1_A  TM=6.115E-01  e=5.497E-02  Bacteroides cellulosilyticus DSM 14838
  5mul-assembly1_A  TM=4.636E-01  e=7.092E-02  Bacteroides thetaiotaomicron VPI-5482
  5muk-assembly1_A  TM=4.275E-01  e=5.497E-02  Bacteroides thetaiotaomicron VPI-5482
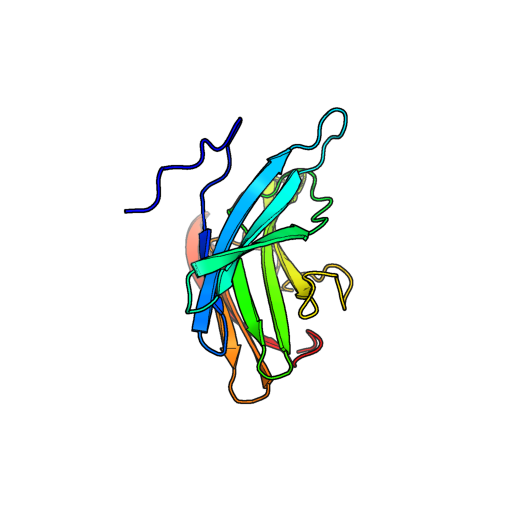  8ah9-assembly1_A  TM=3.540E-01  e=1.170E+00  synthetic construct
  3trs-assembly2_D  TM=2.639E-01  e=6.965E+00  Aspergillus niger var. macrosporus

Sequence (160 aa):
MHQPSSFDGDRGRLYVTDVTGGGFLVIWTKPEYGQDVVNLYGKKYDGFGSESSFKVDLNSNFPNTTPVFAPLKSGGYVLVWVEETNLAKRSIYYQVLNNKFKPRTKRLLVKCGTHRQANPIIKGLDSGGFIITWEYESRHQDGYPEISLAAKKYDYRGKE

pLDDT: mean 82.5, std 13.74, range [30.75, 96.75]

Secondary structure (DSSP, 8-state):
-PPPPP-TT--SPPEEEEPTTS-EEEEEEEEPTTSS-EEEEEEEE-TT--EEEEEEEEEES-B-S--EEEE-TTSSEEEEEEEEETTTEEEEEEEEE-TTS-BSS--EE----SSEEEEEEEEE-TTS-EEEEEEEEEE-TTS-EEEEEEEEEE-TTS--

Solvent-accessible surface area (backbone atoms only — not comparable to full-atom val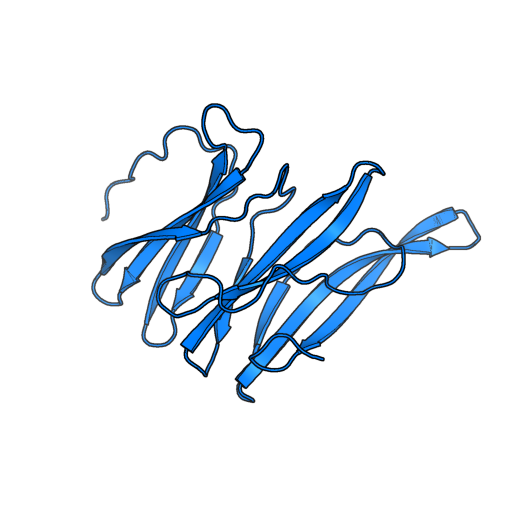ues): 9135 Å² total; per-residue (Å²): 134,85,77,84,78,84,73,88,82,69,87,38,62,74,42,75,44,72,38,88,95,49,29,35,36,43,35,38,46,44,75,43,89,97,49,79,27,34,31,37,39,35,40,40,31,41,77,87,64,55,75,47,78,52,65,36,89,57,79,30,68,51,63,79,43,69,62,45,67,22,51,29,74,83,59,21,32,39,40,36,36,36,36,60,45,98,81,79,42,28,42,43,35,34,33,39,25,39,82,82,52,43,74,75,45,68,82,39,71,63,87,58,89,91,45,39,41,44,81,73,46,63,42,48,34,96,89,31,18,33,39,41,34,31,39,32,45,46,67,50,98,89,66,52,78,40,83,45,80,49,74,51,61,26,42,74,84,70,45,114

Radius of gyration: 16.6 Å; Cα contacts (8 Å, |Δi|>4): 374; chains: 1; bounding box: 40×38×48 Å

Mean predicted aligned error: 7.36 Å